Protein AF-A0A3D0NXE2-F1 (afdb_monomer)

Solvent-accessible surface area (backbone atoms only — not comparable to full-atom values): 10397 Å² total; per-residue (Å²): 139,79,87,83,71,90,69,58,72,76,54,50,64,69,40,53,79,74,49,72,52,55,62,59,50,46,54,51,42,59,62,44,60,75,76,47,78,79,83,74,61,95,79,70,55,70,68,56,52,52,48,54,53,49,48,53,50,52,54,60,55,61,77,44,98,75,86,84,86,61,92,52,45,55,58,73,46,58,90,53,81,89,65,82,32,73,43,81,46,59,51,68,69,62,52,14,49,54,46,10,62,78,68,74,47,55,53,70,58,23,45,55,51,49,54,52,49,52,51,52,51,34,54,54,32,46,71,78,37,98,60,58,66,89,44,66,91,74,33,81,42,77,44,65,53,69,86,39,53,71,69,54,50,49,54,53,52,53,53,51,34,54,76,74,70,41,88,84,134

pLDDT: mean 79.24, std 22.91, range [27.23, 98.19]

Nearest PDB structures (foldseek):
  3fdi-assembly1_B  TM=8.981E-01  e=2.039E-08  Eubacterium ventriosum ATCC 27560
  3fdi-assembly1_A  TM=9.532E-01  e=6.479E-08  Eubacterium ventriosum ATCC 27560
  3hdt-assembly1_B  TM=9.482E-01  e=1.120E-07  [Clostridium] symbiosum ATCC 14940
  5l3q-assembly2_D  TM=2.006E-01  e=3.798E+00  Homo sapiens

Structure (mmCIF, N/CA/C/O backbone):
data_AF-A0A3D0NXE2-F1
#
_entry.id   AF-A0A3D0NXE2-F1
#
loop_
_atom_site.group_PDB
_atom_site.id
_atom_site.type_symbol
_atom_site.label_atom_id
_atom_site.label_alt_id
_atom_site.label_comp_id
_atom_site.label_asym_id
_atom_site.label_entity_id
_atom_site.label_seq_id
_atom_site.pdbx_PDB_ins_code
_atom_site.Cartn_x
_atom_site.Cartn_y
_atom_site.Cartn_z
_atom_site.occupancy
_atom_site.B_iso_or_equiv
_atom_site.auth_seq_id
_atom_site.auth_comp_id
_atom_site.auth_asym_id
_atom_site.auth_atom_id
_atom_site.pdbx_PDB_model_num
ATOM 1 N N . ALA A 1 1 ? -1.744 22.509 6.272 1.00 31.25 1 ALA A N 1
ATOM 2 C CA . ALA A 1 1 ? -0.743 22.601 7.363 1.00 31.25 1 ALA A CA 1
ATOM 3 C C . ALA A 1 1 ? 0.707 22.824 6.866 1.00 31.25 1 ALA A C 1
ATOM 5 O O . ALA A 1 1 ? 1.643 22.310 7.461 1.00 31.25 1 ALA A O 1
ATOM 6 N N . SER A 1 2 ? 0.927 23.633 5.815 1.00 29.39 2 SER A N 1
ATOM 7 C CA . SER A 1 2 ? 2.265 23.859 5.216 1.00 29.39 2 SER A CA 1
ATOM 8 C C . SER A 1 2 ? 3.010 25.087 5.782 1.00 29.39 2 SER A C 1
ATOM 10 O O . SER A 1 2 ? 4.219 25.208 5.634 1.00 29.39 2 SER A O 1
ATOM 12 N N . GLN A 1 3 ? 2.337 25.979 6.515 1.00 27.23 3 GLN A N 1
ATOM 13 C CA . GLN A 1 3 ? 2.930 27.265 6.915 1.00 27.23 3 GLN A CA 1
ATOM 14 C C . GLN A 1 3 ? 3.644 27.290 8.279 1.00 27.23 3 GLN A C 1
ATOM 16 O O . GLN A 1 3 ? 4.142 28.342 8.665 1.00 27.23 3 GLN A O 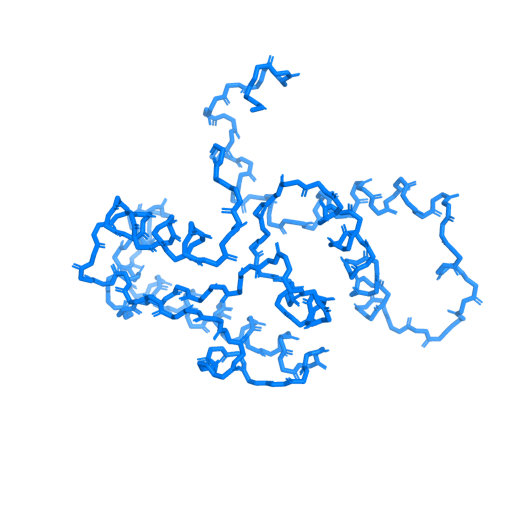1
ATOM 21 N N . LYS A 1 4 ? 3.744 26.174 9.020 1.00 34.28 4 LYS A N 1
ATOM 22 C CA . LYS A 1 4 ? 4.329 26.186 10.380 1.00 34.28 4 LYS A CA 1
ATOM 23 C C . LYS A 1 4 ? 5.749 25.635 10.538 1.00 34.28 4 LYS A C 1
ATOM 25 O O . LYS A 1 4 ? 6.259 25.711 11.649 1.00 34.28 4 LYS A O 1
ATOM 30 N N . SER A 1 5 ? 6.414 25.124 9.498 1.00 37.16 5 SER A N 1
ATOM 31 C CA . SER A 1 5 ? 7.745 24.508 9.682 1.00 37.16 5 SER A CA 1
ATOM 32 C C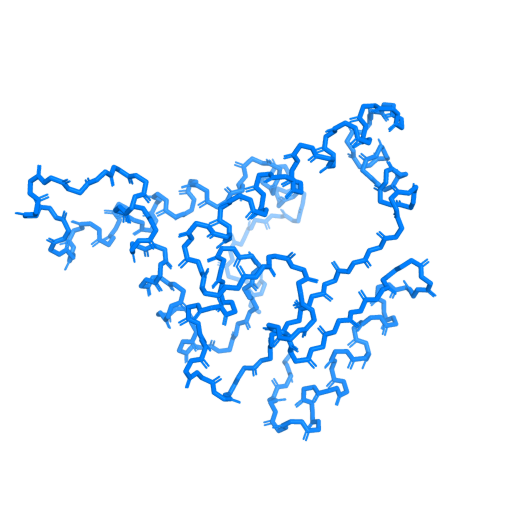 . SER A 1 5 ? 8.925 25.225 9.028 1.00 37.16 5 SER A C 1
ATOM 34 O O . SER A 1 5 ? 10.049 24.836 9.311 1.00 37.16 5 SER A O 1
ATOM 36 N N . GLY A 1 6 ? 8.735 26.272 8.215 1.00 31.72 6 GLY A N 1
ATOM 37 C CA . GLY A 1 6 ? 9.853 27.098 7.716 1.00 31.72 6 GLY A CA 1
ATOM 38 C C . GLY A 1 6 ? 10.948 26.341 6.944 1.00 31.72 6 GLY A C 1
ATOM 39 O O . GLY A 1 6 ? 12.050 26.857 6.778 1.00 31.72 6 GLY A O 1
ATOM 40 N N . ILE A 1 7 ? 10.670 25.124 6.474 1.00 37.31 7 ILE A N 1
ATOM 41 C CA . ILE A 1 7 ? 11.624 24.277 5.759 1.00 37.31 7 ILE A CA 1
ATOM 42 C C . ILE A 1 7 ? 11.192 24.234 4.295 1.00 37.31 7 ILE A C 1
ATOM 44 O O . ILE A 1 7 ? 10.070 23.838 3.985 1.00 37.31 7 ILE A O 1
ATOM 48 N N . SER A 1 8 ? 12.072 24.690 3.398 1.00 34.41 8 SER A N 1
ATOM 49 C CA . SER A 1 8 ? 11.770 24.761 1.967 1.00 34.41 8 SER A CA 1
ATOM 50 C C . SER A 1 8 ? 11.549 23.373 1.364 1.00 34.41 8 SER A C 1
ATOM 52 O O . SER A 1 8 ? 12.188 22.399 1.751 1.00 34.41 8 SER A O 1
ATOM 54 N N . GLU A 1 9 ? 10.672 23.301 0.370 1.00 37.19 9 GLU A N 1
ATOM 55 C CA . GLU A 1 9 ? 10.260 22.099 -0.370 1.00 37.19 9 GLU A CA 1
ATOM 56 C C . GLU A 1 9 ? 11.442 21.241 -0.874 1.00 37.19 9 GLU A C 1
ATOM 58 O O . GLU A 1 9 ? 11.412 20.016 -0.795 1.00 37.19 9 GLU A O 1
ATOM 63 N N . LYS A 1 10 ? 12.566 21.873 -1.242 1.00 30.02 10 LYS A N 1
ATOM 64 C CA . LYS A 1 10 ? 13.816 21.185 -1.630 1.00 30.02 10 LYS A CA 1
ATOM 65 C C . LYS A 1 10 ? 14.491 20.398 -0.502 1.00 30.02 10 LYS A C 1
ATOM 67 O O . LYS A 1 10 ? 15.275 19.489 -0.767 1.00 30.02 10 LYS A O 1
ATOM 72 N N . HIS A 1 11 ? 14.233 20.741 0.758 1.00 33.12 11 HIS A N 1
ATOM 73 C CA . HIS A 1 11 ? 14.690 19.935 1.888 1.00 33.12 11 HIS A CA 1
ATOM 74 C C . HIS A 1 11 ? 13.823 18.686 2.064 1.00 33.12 11 HIS A C 1
ATOM 76 O O . HIS A 1 11 ? 14.362 17.656 2.460 1.00 33.12 11 HIS A O 1
ATOM 82 N N . PHE A 1 12 ? 12.533 18.725 1.717 1.00 37.03 12 PHE A N 1
ATOM 83 C CA . PHE A 1 12 ? 11.668 17.551 1.828 1.00 37.03 12 PHE A CA 1
ATOM 84 C C . PHE A 1 12 ? 12.138 16.410 0.925 1.00 37.03 12 PHE A C 1
ATOM 86 O O . PHE A 1 12 ? 12.283 15.308 1.427 1.00 37.03 12 PHE A O 1
ATOM 93 N N . GLU A 1 13 ? 12.509 16.656 -0.333 1.00 36.06 13 GLU A N 1
ATOM 94 C CA . GLU A 1 13 ? 12.975 15.592 -1.247 1.00 36.06 13 GLU A CA 1
ATOM 95 C C . GLU A 1 13 ? 14.245 14.879 -0.754 1.00 36.06 13 GLU A C 1
ATOM 97 O O . GLU A 1 13 ? 14.360 13.654 -0.818 1.00 36.06 13 GLU A O 1
ATOM 102 N N . LYS A 1 14 ? 15.199 15.635 -0.196 1.00 29.72 14 LYS A N 1
ATOM 103 C CA . LYS A 1 14 ? 16.466 15.081 0.308 1.00 29.72 14 LYS A CA 1
ATOM 104 C C . LYS A 1 14 ? 16.290 14.327 1.629 1.00 29.72 14 LYS A C 1
ATOM 106 O O . LYS A 1 14 ? 17.077 13.426 1.935 1.00 29.72 14 LYS A O 1
ATOM 111 N N . TYR A 1 15 ? 15.279 14.704 2.412 1.00 36.16 15 TYR A N 1
ATOM 112 C CA . TYR A 1 15 ? 14.904 13.999 3.629 1.00 36.16 15 TYR A CA 1
ATOM 113 C C . TYR A 1 15 ? 13.967 12.827 3.348 1.00 36.16 15 TYR A C 1
ATOM 115 O O . TYR A 1 15 ? 14.139 11.826 4.014 1.00 36.16 15 TYR A O 1
ATOM 123 N N . ASP A 1 16 ? 13.078 12.853 2.357 1.00 36.28 16 ASP A N 1
ATOM 124 C CA . ASP A 1 16 ? 12.097 11.788 2.087 1.00 36.28 16 ASP A CA 1
ATOM 125 C C . ASP A 1 16 ? 12.768 10.452 1.705 1.00 36.28 16 ASP A C 1
ATOM 127 O O . ASP A 1 16 ? 12.372 9.375 2.157 1.00 36.28 16 ASP A O 1
ATOM 131 N N . GLU A 1 17 ? 13.907 10.495 1.002 1.00 37.88 17 GLU A N 1
ATOM 132 C CA . GLU A 1 17 ? 14.676 9.278 0.701 1.00 37.88 17 GLU A CA 1
ATOM 133 C C . GLU A 1 17 ? 15.388 8.679 1.930 1.00 37.88 17 GLU A C 1
ATOM 135 O O . GLU A 1 17 ? 15.558 7.455 2.020 1.00 37.88 17 GLU A O 1
ATOM 140 N N . LYS A 1 18 ? 15.760 9.512 2.915 1.00 35.19 18 LYS A N 1
ATOM 141 C CA . LYS A 1 18 ? 16.419 9.093 4.173 1.00 35.19 18 LYS A CA 1
ATOM 142 C C . LYS A 1 18 ? 15.480 9.004 5.382 1.00 35.19 18 LYS A C 1
ATOM 144 O O . LYS A 1 18 ? 15.828 8.367 6.373 1.00 35.19 18 LYS A O 1
ATOM 149 N N . ALA A 1 19 ? 14.277 9.550 5.292 1.00 36.03 19 ALA A N 1
ATOM 150 C CA . ALA A 1 19 ? 13.251 9.599 6.323 1.00 36.03 19 ALA A CA 1
ATOM 151 C C . ALA A 1 19 ? 12.139 8.605 5.988 1.00 36.03 19 ALA A C 1
ATOM 153 O O . ALA A 1 19 ? 10.954 8.876 6.133 1.00 36.03 19 ALA A O 1
ATOM 154 N N . ASN A 1 20 ? 12.526 7.386 5.610 1.00 37.22 20 ASN A N 1
ATOM 155 C CA . ASN A 1 20 ? 11.616 6.248 5.610 1.00 37.22 20 ASN A CA 1
ATOM 156 C C . ASN A 1 20 ? 11.306 5.833 7.055 1.00 37.22 20 ASN A C 1
ATOM 158 O O . ASN A 1 20 ? 11.774 4.797 7.522 1.00 37.22 20 ASN A O 1
ATOM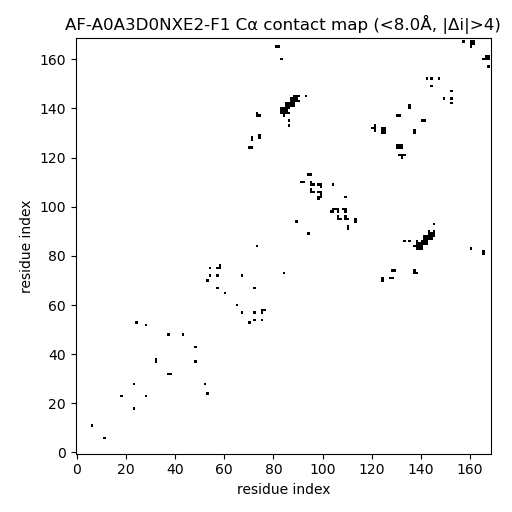 162 N N . SER A 1 21 ? 10.535 6.673 7.748 1.00 49.97 21 SER A N 1
ATOM 163 C CA . SER A 1 21 ? 9.853 6.495 9.031 1.00 49.97 21 SER A CA 1
ATOM 164 C C . SER A 1 21 ? 10.674 6.040 10.241 1.00 49.97 21 SER A C 1
ATOM 166 O O . SER A 1 21 ? 10.192 6.191 11.347 1.00 49.97 21 SER A O 1
ATOM 168 N N . LEU A 1 22 ? 11.890 5.517 10.100 1.00 43.81 22 LEU A N 1
ATOM 169 C CA . LEU A 1 22 ? 12.647 4.991 11.228 1.00 43.81 22 LEU A CA 1
ATOM 170 C C . LEU A 1 22 ? 13.118 6.127 12.130 1.00 43.81 22 LEU A C 1
ATOM 172 O O . LEU A 1 22 ? 12.890 6.048 13.319 1.00 43.81 22 LEU A O 1
ATOM 176 N N . LEU A 1 23 ? 13.696 7.204 11.589 1.00 40.50 23 LEU A N 1
ATOM 177 C CA . LEU A 1 23 ? 14.146 8.338 12.408 1.00 40.50 23 LEU A CA 1
ATOM 178 C C . LEU A 1 23 ? 12.990 9.132 13.013 1.00 40.50 23 LEU A C 1
ATOM 180 O O . LEU A 1 23 ? 13.108 9.551 14.151 1.00 40.50 23 LEU A O 1
ATOM 184 N N . TYR A 1 24 ? 11.879 9.296 12.291 1.00 49.44 24 TYR A N 1
ATOM 185 C CA . TYR A 1 24 ? 10.692 9.977 12.813 1.00 49.44 24 TYR A CA 1
ATOM 186 C C . TYR A 1 24 ? 9.958 9.127 13.864 1.00 49.44 24 TYR A C 1
ATOM 188 O O . TYR A 1 24 ? 9.625 9.617 14.936 1.00 49.44 24 TYR A O 1
ATOM 196 N N . THR A 1 25 ? 9.779 7.822 13.618 1.00 48.38 25 THR A N 1
ATOM 197 C CA . THR A 1 25 ? 9.266 6.877 14.624 1.00 48.38 25 THR A CA 1
ATOM 198 C C . THR A 1 25 ? 10.241 6.711 15.790 1.00 48.38 25 THR A C 1
ATOM 200 O O . THR A 1 25 ? 9.783 6.543 16.905 1.00 48.38 25 THR A O 1
ATOM 203 N N . LEU A 1 26 ? 11.561 6.779 15.588 1.00 50.72 26 LEU A N 1
ATOM 204 C CA . LEU A 1 26 ? 12.548 6.780 16.676 1.00 50.72 26 LEU A CA 1
ATOM 205 C C . LEU A 1 26 ? 12.553 8.109 17.429 1.00 50.72 26 LEU A C 1
ATOM 207 O O . LEU A 1 26 ? 12.738 8.091 18.634 1.00 50.72 26 LEU A O 1
ATOM 211 N N . SER A 1 27 ? 12.349 9.250 16.767 1.00 50.53 27 SER A N 1
ATOM 212 C CA . SER A 1 27 ? 12.304 10.549 17.441 1.00 50.53 27 SER A CA 1
ATOM 213 C C . SER A 1 27 ? 11.023 10.691 18.254 1.00 50.53 27 SER A C 1
ATOM 215 O O . SER A 1 27 ? 11.090 11.074 19.414 1.00 50.53 27 SER A O 1
ATOM 217 N N . LEU A 1 28 ? 9.875 10.303 17.687 1.00 51.75 28 LEU A N 1
ATOM 218 C CA . LEU A 1 28 ? 8.610 10.213 18.419 1.00 51.75 28 LEU A CA 1
ATOM 219 C C . LEU A 1 28 ? 8.645 9.099 19.465 1.00 51.75 28 LEU A C 1
ATOM 221 O O . LEU A 1 28 ? 8.156 9.282 20.568 1.00 51.75 28 LEU A O 1
ATOM 225 N N . GLY A 1 29 ? 9.261 7.966 19.141 1.00 50.56 29 GLY A N 1
ATOM 226 C CA . GLY A 1 29 ? 9.441 6.816 20.017 1.00 50.56 29 GLY A CA 1
ATOM 227 C C . GLY A 1 29 ? 10.361 7.091 21.191 1.00 50.56 29 GLY A C 1
ATOM 228 O O . GLY A 1 29 ? 10.104 6.598 22.274 1.00 50.56 29 GLY A O 1
ATOM 229 N N . ALA A 1 30 ? 11.387 7.922 21.022 1.00 48.50 30 ALA A N 1
ATOM 230 C CA . ALA A 1 30 ? 12.212 8.416 22.116 1.00 48.50 30 ALA A CA 1
ATOM 231 C C . ALA A 1 30 ? 11.426 9.380 23.016 1.00 48.50 30 ALA A C 1
ATOM 233 O O . ALA A 1 30 ? 11.640 9.388 24.222 1.00 48.50 30 ALA A O 1
ATOM 234 N N . SER A 1 31 ? 10.492 10.157 22.457 1.00 42.91 31 SER A N 1
ATOM 235 C CA . SER A 1 31 ? 9.589 11.014 23.237 1.00 42.91 31 SER A CA 1
ATOM 236 C C . SER A 1 31 ? 8.459 10.231 23.926 1.00 42.91 31 SER A C 1
ATOM 238 O O . SER A 1 31 ? 8.080 10.580 25.037 1.00 42.91 31 SER A O 1
ATOM 240 N N . ALA A 1 32 ? 7.956 9.155 23.313 1.00 42.28 32 ALA A N 1
ATOM 241 C CA . ALA A 1 32 ? 6.912 8.277 23.853 1.00 42.28 32 ALA A CA 1
ATOM 242 C C . ALA A 1 32 ? 7.463 7.186 24.790 1.00 42.28 32 ALA A C 1
ATOM 244 O O . ALA A 1 32 ? 6.761 6.733 25.690 1.00 42.28 32 ALA A O 1
ATOM 245 N N . ALA A 1 33 ? 8.736 6.802 24.652 1.00 43.00 33 ALA A N 1
ATOM 246 C CA . ALA A 1 33 ? 9.440 5.925 25.593 1.00 43.00 33 ALA A CA 1
ATOM 247 C C . ALA A 1 33 ? 9.658 6.583 26.964 1.00 43.00 33 ALA A C 1
ATOM 249 O O . ALA A 1 33 ? 9.995 5.896 27.923 1.00 43.00 33 ALA A O 1
ATOM 250 N N . VAL A 1 34 ? 9.439 7.898 27.078 1.00 44.00 34 VAL A N 1
ATOM 251 C CA . VAL A 1 34 ? 9.385 8.591 28.372 1.00 44.00 34 VAL A CA 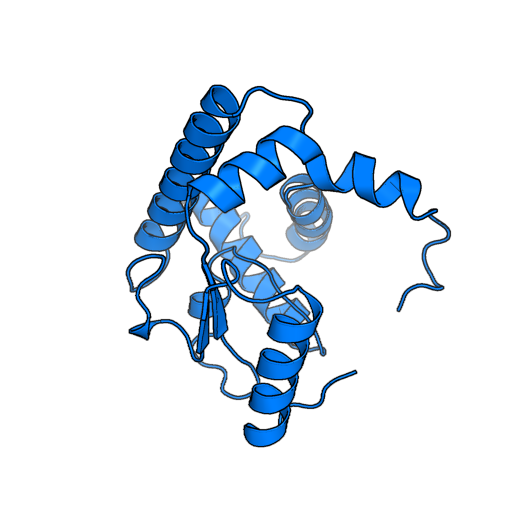1
ATOM 252 C C . VAL A 1 34 ? 8.035 8.366 29.077 1.00 44.00 34 VAL A C 1
ATOM 254 O O . VAL A 1 34 ? 7.941 8.602 30.277 1.00 44.00 34 VAL A O 1
ATOM 257 N N . SER A 1 35 ? 7.001 7.863 28.386 1.00 45.50 35 SER A N 1
ATOM 258 C CA . SER A 1 35 ? 5.642 7.734 28.939 1.00 45.50 35 SER A CA 1
ATOM 259 C C . SER A 1 35 ? 4.946 6.380 28.749 1.00 45.50 35 SER A C 1
ATOM 261 O O . SER A 1 35 ? 3.876 6.195 29.322 1.00 45.50 35 SER A O 1
ATOM 263 N N . THR A 1 36 ? 5.508 5.419 28.005 1.00 45.06 36 THR A N 1
ATOM 264 C CA . THR A 1 36 ? 4.867 4.107 27.780 1.00 45.06 36 THR A CA 1
ATOM 265 C C . THR A 1 36 ? 5.700 2.933 28.295 1.00 45.06 36 THR A C 1
ATOM 267 O O . THR A 1 36 ? 6.879 2.778 27.984 1.00 45.06 36 THR A O 1
ATOM 270 N N . ASP A 1 37 ? 5.036 2.084 29.080 1.00 49.66 37 ASP A N 1
ATOM 271 C CA . ASP A 1 37 ? 5.507 0.944 29.886 1.00 49.66 37 ASP A CA 1
ATOM 272 C C . ASP A 1 37 ? 6.145 -0.225 29.086 1.00 49.66 37 ASP A C 1
ATOM 274 O O . ASP A 1 37 ? 6.360 -1.321 29.593 1.00 49.66 37 ASP A O 1
ATOM 278 N N . TYR A 1 38 ? 6.534 -0.022 27.822 1.00 47.47 38 TYR A N 1
ATOM 279 C CA . TYR A 1 38 ? 7.218 -1.039 27.001 1.00 47.47 38 TYR A CA 1
ATOM 280 C C . TYR A 1 38 ? 8.629 -1.410 27.511 1.00 47.47 38 TYR A C 1
ATOM 282 O O . TYR A 1 38 ? 9.275 -2.338 27.000 1.00 47.47 38 TYR A O 1
ATOM 290 N N . GLY A 1 39 ? 9.117 -0.690 28.527 1.00 47.88 39 GLY A N 1
ATOM 291 C CA . GLY A 1 39 ? 10.381 -0.935 29.217 1.00 47.88 39 GLY A CA 1
ATOM 292 C C . GLY A 1 39 ? 10.365 -2.103 30.212 1.00 47.88 39 GLY A C 1
ATOM 293 O O . GLY A 1 39 ? 11.443 -2.552 30.593 1.00 47.88 39 GLY A O 1
ATOM 294 N N . THR A 1 40 ? 9.199 -2.631 30.609 1.00 47.88 40 THR A N 1
ATOM 295 C CA . THR A 1 40 ? 9.091 -3.581 31.738 1.00 47.88 40 THR A CA 1
ATOM 296 C C . THR A 1 40 ? 8.893 -5.052 31.351 1.00 47.88 40 THR A C 1
ATOM 298 O O . THR A 1 40 ? 9.005 -5.913 32.219 1.00 47.88 40 THR A O 1
ATOM 301 N N . ALA A 1 41 ? 8.695 -5.390 30.066 1.00 50.09 41 ALA A N 1
ATOM 302 C CA . ALA A 1 41 ? 8.601 -6.782 29.600 1.00 50.09 41 ALA A CA 1
ATOM 303 C C . ALA A 1 41 ? 9.971 -7.315 29.103 1.00 50.09 41 ALA A C 1
ATOM 305 O O . ALA A 1 41 ? 10.420 -6.942 28.006 1.00 50.09 41 ALA A O 1
ATOM 306 N N . PRO A 1 42 ? 10.655 -8.199 29.861 1.00 53.53 42 PRO A N 1
ATOM 307 C CA . PRO A 1 42 ? 12.056 -8.550 29.613 1.00 53.53 42 PRO A CA 1
ATOM 308 C C . PRO A 1 42 ? 12.326 -9.468 28.403 1.00 53.53 42 PRO A C 1
ATOM 310 O O . PRO A 1 42 ? 13.487 -9.754 28.147 1.00 53.53 42 PRO A O 1
ATOM 313 N N . ASN A 1 43 ? 11.323 -9.895 27.619 1.00 64.56 43 ASN A N 1
ATOM 314 C CA . ASN A 1 43 ? 11.513 -10.927 26.577 1.00 64.56 43 ASN A CA 1
ATOM 315 C C . ASN A 1 43 ? 10.846 -10.667 25.210 1.00 64.56 43 ASN A C 1
ATOM 317 O O . ASN A 1 43 ? 10.781 -11.575 24.385 1.00 64.56 43 ASN A O 1
ATOM 321 N N . VAL A 1 44 ? 10.362 -9.455 24.926 1.00 67.50 44 VAL A N 1
ATOM 322 C CA . VAL A 1 44 ? 9.787 -9.148 23.599 1.00 67.50 44 VAL A CA 1
ATOM 323 C C . VAL A 1 44 ? 10.908 -8.766 22.614 1.00 67.50 44 VAL A C 1
ATOM 325 O O . VAL A 1 44 ? 11.666 -7.836 22.918 1.00 67.50 44 VAL A O 1
ATOM 328 N N . PRO A 1 45 ? 11.035 -9.430 21.444 1.00 78.69 45 PRO A N 1
ATOM 329 C CA . PRO A 1 45 ? 11.989 -9.051 20.404 1.00 78.69 45 PRO A CA 1
ATOM 330 C C . PRO A 1 45 ? 11.880 -7.573 20.021 1.00 78.69 45 PRO A C 1
ATOM 332 O O . PRO A 1 45 ? 10.793 -6.999 19.968 1.00 78.69 45 PRO A O 1
ATOM 335 N N . ILE A 1 46 ? 13.010 -6.941 19.697 1.00 74.00 46 ILE A N 1
ATOM 336 C CA . ILE A 1 46 ? 13.049 -5.499 19.399 1.00 74.00 46 ILE A CA 1
ATOM 337 C C . ILE A 1 46 ? 12.129 -5.095 18.235 1.00 74.00 46 ILE A C 1
ATOM 339 O O . ILE A 1 46 ? 11.574 -3.999 18.235 1.00 74.00 46 ILE A O 1
ATOM 343 N N . HIS A 1 47 ? 11.945 -5.984 17.256 1.00 72.06 47 HIS A N 1
ATOM 344 C CA . HIS A 1 47 ? 11.056 -5.752 16.121 1.00 72.06 47 HIS A CA 1
ATOM 345 C C . HIS A 1 47 ? 9.583 -5.717 16.535 1.00 72.06 47 HIS A C 1
ATOM 347 O O . HIS A 1 47 ? 8.860 -4.842 16.065 1.00 72.06 47 HIS A O 1
ATOM 353 N N . ASP A 1 48 ? 9.181 -6.586 17.460 1.00 78.44 48 ASP A N 1
ATOM 354 C CA . ASP A 1 48 ? 7.817 -6.624 17.985 1.00 78.44 48 ASP A CA 1
ATOM 355 C C . ASP A 1 48 ? 7.555 -5.398 18.871 1.00 78.44 48 ASP A C 1
ATOM 357 O O . ASP A 1 48 ? 6.521 -4.751 18.734 1.00 78.44 48 ASP A O 1
ATOM 361 N N . LYS A 1 49 ? 8.532 -4.983 19.696 1.00 78.06 49 LYS A N 1
ATOM 362 C CA . LYS A 1 49 ? 8.445 -3.715 20.451 1.00 78.06 49 LYS A CA 1
ATOM 363 C C . LYS A 1 49 ? 8.261 -2.513 19.522 1.00 78.06 49 LYS A C 1
ATOM 365 O O . LYS A 1 49 ? 7.442 -1.639 19.789 1.00 78.06 49 LYS A O 1
ATOM 370 N N . LEU A 1 50 ? 9.010 -2.474 18.417 1.00 79.50 50 LEU A N 1
ATOM 371 C CA . LEU A 1 50 ? 8.892 -1.404 17.429 1.00 79.50 50 LEU A CA 1
ATOM 372 C C . LEU A 1 50 ? 7.531 -1.426 16.721 1.00 79.50 50 LEU A C 1
ATOM 374 O O . LEU A 1 50 ? 6.982 -0.361 16.451 1.00 79.50 50 LEU A O 1
ATOM 378 N N . TYR A 1 51 ? 6.997 -2.611 16.420 1.00 81.19 51 TYR A N 1
ATOM 379 C CA . TYR A 1 51 ? 5.661 -2.751 15.849 1.00 81.19 51 TYR A CA 1
ATOM 380 C C . TYR A 1 51 ? 4.580 -2.238 16.805 1.00 81.19 51 TYR A C 1
ATOM 382 O O . TYR A 1 51 ? 3.751 -1.440 16.382 1.00 81.19 51 TYR A O 1
ATOM 390 N N . LEU A 1 52 ? 4.625 -2.616 18.085 1.00 83.06 52 LEU A N 1
ATOM 391 C CA . LEU A 1 52 ? 3.661 -2.159 19.094 1.00 83.06 52 LEU A CA 1
ATOM 392 C C . LEU A 1 52 ? 3.697 -0.635 19.275 1.00 83.06 52 LEU A C 1
ATOM 394 O O . LEU A 1 52 ? 2.664 0.025 19.250 1.00 83.06 52 LEU A O 1
ATOM 398 N N . LEU A 1 53 ? 4.893 -0.045 19.323 1.00 83.81 53 LEU A N 1
ATOM 399 C CA . LEU A 1 53 ? 5.030 1.411 19.346 1.00 83.81 53 LEU A CA 1
ATOM 400 C C . LEU A 1 53 ? 4.453 2.071 18.077 1.00 83.81 53 LEU A C 1
ATOM 402 O O . LEU A 1 53 ? 3.798 3.107 18.156 1.00 83.81 53 LEU A O 1
ATOM 406 N N . GLN A 1 54 ? 4.697 1.497 16.893 1.00 83.44 54 GLN A N 1
ATOM 407 C CA . GLN A 1 54 ? 4.122 2.001 15.638 1.00 83.44 54 GLN A CA 1
ATOM 408 C C . GLN A 1 54 ? 2.599 1.889 15.620 1.00 83.44 54 GLN A C 1
ATOM 410 O O . GLN A 1 54 ? 1.942 2.813 15.149 1.00 83.44 54 GLN A O 1
ATOM 415 N N . HIS A 1 55 ? 2.060 0.785 16.131 1.00 89.19 55 HIS A N 1
ATOM 416 C CA . HIS A 1 55 ? 0.631 0.562 16.285 1.00 89.19 55 HIS A CA 1
ATOM 417 C C . HIS A 1 55 ? -0.003 1.691 17.108 1.00 89.19 55 HIS A C 1
ATOM 419 O O . HIS A 1 55 ? -0.941 2.337 16.638 1.00 89.19 55 HIS A O 1
ATOM 425 N N . ASP A 1 56 ? 0.569 2.011 18.269 1.00 85.94 56 ASP A N 1
ATOM 426 C CA . ASP A 1 56 ? 0.040 3.057 19.149 1.00 85.94 56 ASP A CA 1
ATOM 427 C C . ASP A 1 56 ? 0.143 4.451 18.516 1.00 85.94 56 ASP A C 1
ATOM 429 O O . ASP A 1 56 ? -0.821 5.217 18.534 1.00 85.94 56 ASP A O 1
ATOM 433 N N . ILE A 1 57 ? 1.273 4.759 17.869 1.00 87.88 57 ILE A N 1
ATOM 434 C CA . ILE A 1 57 ? 1.464 6.025 17.144 1.00 87.88 57 ILE A CA 1
ATOM 435 C C . ILE A 1 57 ? 0.446 6.172 16.005 1.00 87.88 57 ILE A C 1
ATOM 437 O O . ILE A 1 57 ? -0.103 7.255 15.817 1.00 87.88 57 ILE A O 1
ATOM 441 N N . ILE A 1 58 ? 0.185 5.110 15.234 1.00 90.12 58 ILE A N 1
ATOM 442 C CA . ILE A 1 58 ? -0.798 5.138 14.140 1.00 90.12 58 ILE A CA 1
ATOM 443 C C . ILE A 1 58 ? -2.187 5.459 14.686 1.00 90.12 58 ILE A C 1
ATOM 445 O O . ILE A 1 58 ? -2.862 6.321 14.126 1.00 90.12 58 ILE A O 1
ATOM 449 N N . ARG A 1 59 ? -2.599 4.807 15.779 1.00 92.31 59 ARG A N 1
ATOM 450 C CA . ARG A 1 59 ? -3.904 5.067 16.399 1.00 92.31 59 ARG A CA 1
ATOM 451 C C . ARG A 1 59 ? -3.996 6.496 16.920 1.00 92.31 59 ARG A C 1
ATOM 453 O O . ARG A 1 59 ? -4.968 7.171 16.617 1.00 92.31 59 ARG A O 1
ATOM 460 N N . GLN A 1 60 ? -2.953 6.984 17.591 1.00 90.06 60 GLN A N 1
ATOM 461 C CA . GLN A 1 60 ? -2.902 8.361 18.079 1.00 90.06 60 GLN A CA 1
ATOM 462 C C . GLN A 1 60 ? -2.989 9.393 16.944 1.00 90.06 60 GLN A C 1
ATOM 464 O O . GLN A 1 60 ? -3.729 10.363 17.056 1.00 90.06 60 GLN A O 1
ATOM 469 N N . ILE A 1 61 ? -2.240 9.208 15.851 1.00 89.50 61 ILE A N 1
ATOM 470 C CA . ILE A 1 61 ? -2.279 10.125 14.699 1.00 89.50 61 ILE A CA 1
ATOM 471 C C . ILE A 1 61 ? -3.658 10.102 14.033 1.00 89.50 61 ILE A C 1
ATOM 473 O O . ILE A 1 61 ? -4.126 11.138 13.569 1.00 89.50 61 ILE A O 1
ATOM 477 N N . ALA A 1 62 ? -4.308 8.939 13.998 1.00 92.62 62 ALA A N 1
ATOM 478 C CA . ALA A 1 62 ? -5.614 8.775 13.381 1.00 92.62 62 ALA A CA 1
ATOM 479 C C . ALA A 1 62 ? -6.761 9.428 14.176 1.00 92.62 62 ALA A C 1
ATOM 481 O O . ALA A 1 62 ? -7.879 9.486 13.667 1.00 92.62 62 ALA A O 1
ATOM 482 N N . GLU A 1 63 ? -6.536 9.920 15.396 1.00 92.00 63 GLU A N 1
ATOM 483 C CA . GLU A 1 63 ? -7.526 10.747 16.109 1.00 92.00 63 GLU A CA 1
ATOM 484 C C . GLU A 1 63 ? -7.798 12.078 15.389 1.00 92.00 63 GLU A C 1
ATOM 486 O O . GLU A 1 63 ? -8.862 12.667 15.552 1.00 92.00 63 GLU A O 1
ATOM 491 N N . GLU A 1 64 ? -6.868 12.521 14.540 1.00 90.06 64 GLU A N 1
ATOM 492 C CA . GLU A 1 64 ? -7.015 13.706 13.700 1.00 90.06 64 GLU A CA 1
ATOM 493 C C . GLU A 1 64 ? -7.074 13.330 12.205 1.00 90.06 64 GLU A C 1
ATOM 495 O O . GLU A 1 64 ? -6.521 12.303 11.787 1.00 90.06 64 GLU A O 1
ATOM 500 N N . PRO A 1 65 ? -7.691 14.176 11.357 1.00 90.50 65 PRO A N 1
ATOM 501 C CA . PRO A 1 65 ? -7.681 14.011 9.905 1.00 90.50 65 PRO A CA 1
ATOM 502 C C . PRO A 1 65 ? -6.261 13.837 9.338 1.00 90.50 65 PRO A C 1
ATOM 504 O O . PRO A 1 65 ? -5.431 14.749 9.394 1.00 90.50 65 PRO A O 1
ATOM 507 N N . CYS A 1 66 ? -5.959 12.661 8.779 1.00 92.12 66 CYS A N 1
ATOM 508 C CA . CYS A 1 66 ? -4.613 12.325 8.315 1.00 92.12 66 CYS A CA 1
ATOM 509 C C . CYS A 1 66 ? -4.595 11.333 7.138 1.00 92.12 66 CYS A C 1
ATOM 511 O O . CYS A 1 66 ? -5.593 10.702 6.796 1.00 92.12 66 CYS A O 1
ATOM 513 N N . VAL A 1 67 ? -3.418 11.194 6.515 1.00 93.62 67 VAL A N 1
ATOM 514 C CA . VAL A 1 67 ? -3.118 10.156 5.519 1.00 93.62 67 VAL A CA 1
ATOM 515 C C . VAL A 1 67 ? -1.913 9.363 6.007 1.00 93.62 67 VAL A C 1
ATOM 517 O O . VAL A 1 67 ? -0.848 9.931 6.246 1.00 93.62 67 VAL A O 1
ATOM 520 N N . ILE A 1 68 ? -2.070 8.046 6.133 1.00 93.06 68 ILE A N 1
ATOM 521 C CA . ILE A 1 68 ? -1.022 7.138 6.613 1.00 93.06 68 ILE A CA 1
ATOM 522 C C . ILE A 1 68 ? -0.647 6.168 5.493 1.00 93.06 68 ILE A C 1
ATOM 524 O O . ILE A 1 68 ? -1.505 5.510 4.909 1.00 93.06 68 ILE A O 1
ATOM 528 N N . VAL A 1 69 ? 0.651 6.060 5.195 1.00 93.75 69 VAL A N 1
ATOM 529 C CA . VAL A 1 69 ? 1.163 5.204 4.116 1.00 93.75 69 VAL A CA 1
ATOM 530 C C . VAL A 1 69 ? 1.907 3.995 4.689 1.00 93.75 69 VAL A C 1
ATOM 532 O O . VAL A 1 69 ? 2.990 4.11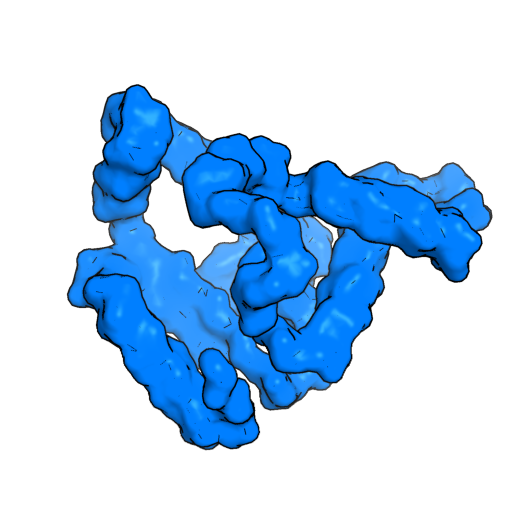6 5.263 1.00 93.75 69 VAL A O 1
ATOM 535 N N . GLY A 1 70 ? 1.370 2.797 4.452 1.00 88.69 70 GLY A N 1
ATOM 536 C CA . GLY A 1 70 ? 2.010 1.529 4.814 1.00 88.69 70 GLY A CA 1
ATOM 537 C C . GLY A 1 70 ? 1.922 1.201 6.308 1.00 88.69 70 GLY A C 1
ATOM 538 O O . GLY A 1 70 ? 0.912 1.473 6.942 1.00 88.69 70 GLY A O 1
ATOM 539 N N . ARG A 1 71 ? 2.970 0.560 6.856 1.00 87.00 71 ARG A N 1
ATOM 540 C CA . ARG A 1 71 ? 3.090 0.194 8.290 1.00 87.00 71 ARG A CA 1
ATOM 541 C C . ARG A 1 71 ? 1.910 -0.617 8.854 1.00 87.00 71 ARG A C 1
ATOM 543 O O . ARG A 1 71 ? 1.617 -0.522 10.035 1.00 87.00 71 ARG A O 1
ATOM 550 N N . CYS A 1 72 ? 1.256 -1.413 8.005 1.00 91.00 72 CYS A N 1
ATOM 551 C C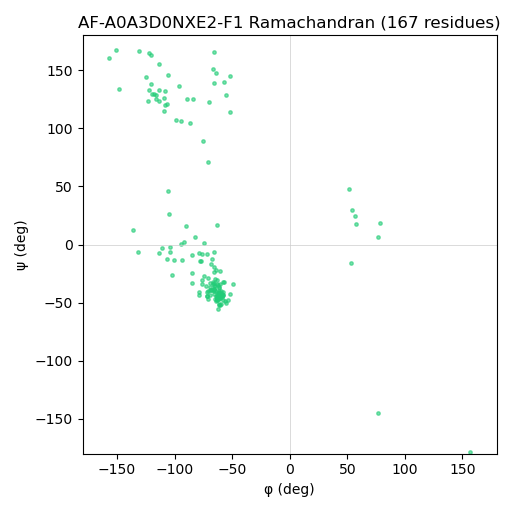A . CYS A 1 72 ? 0.048 -2.169 8.353 1.00 91.00 72 CYS A CA 1
ATOM 552 C C . CYS A 1 72 ? -1.098 -1.289 8.879 1.00 91.00 72 CYS A C 1
ATOM 554 O O . CYS A 1 72 ? -1.942 -1.787 9.614 1.00 91.00 72 CYS A O 1
ATOM 556 N N . ALA A 1 73 ? -1.144 0.002 8.529 1.00 93.31 73 ALA A N 1
ATOM 557 C CA . ALA A 1 73 ? -2.155 0.924 9.046 1.00 93.31 73 ALA A CA 1
ATOM 558 C C . ALA A 1 73 ? -3.592 0.462 8.753 1.00 93.31 73 ALA A C 1
ATOM 560 O O . ALA A 1 73 ? -4.479 0.661 9.572 1.00 93.31 73 ALA A O 1
ATOM 561 N N . ASP A 1 74 ? -3.811 -0.212 7.625 1.00 93.94 74 ASP A N 1
ATOM 562 C CA . ASP A 1 74 ? -5.089 -0.831 7.273 1.00 93.94 74 ASP A CA 1
ATOM 563 C C . ASP A 1 74 ? -5.523 -1.918 8.267 1.00 93.94 74 ASP A C 1
ATOM 565 O O . ASP A 1 74 ? -6.702 -2.006 8.607 1.00 93.94 74 ASP A O 1
ATOM 569 N N . HIS A 1 75 ? -4.569 -2.696 8.780 1.00 94.12 75 HIS A N 1
ATOM 570 C CA . HIS A 1 75 ? -4.810 -3.699 9.810 1.00 94.12 75 HIS A CA 1
ATOM 571 C C . HIS A 1 75 ? -4.925 -3.071 11.208 1.00 94.12 75 HIS A C 1
ATOM 573 O O . HIS A 1 75 ? -5.844 -3.401 11.954 1.00 94.12 75 HIS A O 1
ATOM 579 N N . VAL A 1 76 ? -4.039 -2.127 11.546 1.00 94.69 76 VAL A N 1
ATOM 580 C CA . VAL A 1 76 ? -4.037 -1.404 12.834 1.00 94.69 76 VAL A CA 1
ATOM 581 C C . VAL A 1 76 ? -5.340 -0.627 13.057 1.00 94.69 76 VAL A C 1
ATOM 583 O O . VAL A 1 76 ? -5.803 -0.514 14.189 1.00 94.69 76 VAL A O 1
ATOM 586 N N . LEU A 1 77 ? -5.933 -0.101 11.983 1.00 95.19 77 LEU A N 1
ATOM 587 C CA . LEU A 1 77 ? -7.196 0.645 11.985 1.00 95.19 77 LEU A CA 1
ATOM 588 C C . LEU A 1 77 ? -8.354 -0.210 11.436 1.00 95.19 77 LEU A C 1
ATOM 590 O O . LEU A 1 77 ? -9.309 0.309 10.853 1.00 95.19 77 LEU A O 1
ATOM 594 N N . SER A 1 78 ? -8.260 -1.538 11.551 1.00 94.00 78 SER A N 1
ATOM 595 C CA . SER A 1 78 ? -9.276 -2.460 11.025 1.00 94.00 78 SER A CA 1
ATOM 596 C C . SER A 1 78 ? -10.641 -2.287 11.695 1.00 94.00 78 SER A C 1
ATOM 598 O O . SER A 1 78 ? -11.656 -2.442 11.019 1.00 94.00 78 SER A O 1
ATOM 600 N N . ASP A 1 79 ? -10.655 -1.886 12.966 1.00 94.19 79 ASP A N 1
ATOM 601 C CA . ASP A 1 79 ? -11.833 -1.617 13.796 1.00 94.19 79 ASP A CA 1
ATOM 602 C C . ASP A 1 79 ? -12.488 -0.250 13.534 1.00 94.19 79 ASP A C 1
ATOM 604 O O . ASP A 1 79 ? -13.570 0.029 14.052 1.00 94.19 79 ASP A O 1
ATOM 608 N N . ARG A 1 80 ? -11.858 0.603 12.719 1.00 94.19 80 ARG A N 1
ATOM 609 C CA . ARG A 1 80 ? -12.354 1.940 12.392 1.00 94.19 80 ARG A CA 1
ATOM 610 C C . ARG A 1 80 ? -13.126 1.969 11.076 1.00 94.19 80 ARG A C 1
ATOM 612 O O . ARG A 1 80 ? -12.696 1.412 10.064 1.00 94.19 80 ARG A O 1
ATOM 619 N N . ASN A 1 81 ? -14.253 2.682 11.102 1.00 91.94 81 ASN A N 1
ATOM 620 C CA . ASN A 1 81 ? -15.163 2.862 9.964 1.00 91.94 81 ASN A CA 1
ATOM 621 C C . ASN A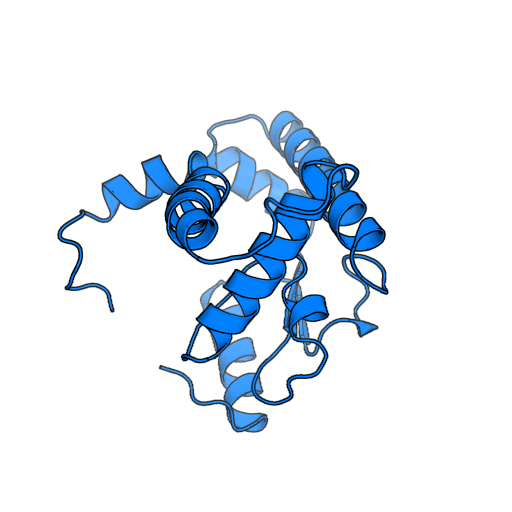 1 81 ? -15.093 4.269 9.349 1.00 91.94 81 ASN A C 1
ATOM 623 O O . ASN A 1 81 ? -15.604 4.490 8.254 1.00 91.94 81 ASN A O 1
ATOM 627 N N . ASP A 1 82 ? -14.444 5.203 10.039 1.00 93.25 82 ASP A N 1
ATOM 628 C CA . ASP A 1 82 ? -14.255 6.607 9.667 1.00 93.25 82 ASP A CA 1
ATOM 629 C C . ASP A 1 82 ? -12.978 6.841 8.837 1.00 93.25 82 ASP A C 1
ATOM 631 O O . ASP A 1 82 ? -12.521 7.969 8.669 1.00 93.25 82 ASP A O 1
ATOM 635 N N . CYS A 1 83 ? -12.406 5.770 8.285 1.00 94.62 83 CYS A N 1
ATOM 636 C CA . CYS A 1 83 ? -11.254 5.812 7.397 1.00 94.62 83 CYS A CA 1
ATOM 637 C C . CYS A 1 83 ? -11.498 4.989 6.122 1.00 94.62 83 CYS A C 1
ATOM 639 O O . CYS A 1 83 ? -12.445 4.201 6.022 1.00 94.62 83 CYS A O 1
ATOM 641 N N . ALA A 1 84 ? -10.632 5.183 5.128 1.00 96.12 84 ALA A N 1
ATOM 642 C CA . ALA A 1 84 ? -10.597 4.367 3.921 1.00 96.12 84 ALA A CA 1
ATOM 643 C C . ALA A 1 84 ? -9.219 3.724 3.753 1.00 96.12 84 ALA A C 1
ATOM 645 O O . ALA A 1 84 ? -8.185 4.388 3.845 1.00 96.12 84 ALA A O 1
ATOM 646 N N . LYS A 1 85 ? -9.214 2.425 3.470 1.00 96.19 85 LYS A N 1
ATOM 647 C CA . LYS A 1 85 ? -8.023 1.598 3.270 1.00 96.19 85 LYS A CA 1
ATOM 648 C C . LYS A 1 85 ? -7.799 1.454 1.770 1.00 96.19 85 LYS A C 1
ATOM 650 O O . LYS A 1 85 ? -8.558 0.766 1.094 1.00 96.19 85 LYS A O 1
ATOM 655 N N . ILE A 1 86 ? -6.785 2.130 1.234 1.00 96.88 86 ILE A N 1
ATOM 656 C CA . ILE A 1 86 ? -6.576 2.238 -0.218 1.00 96.88 86 ILE A CA 1
ATOM 657 C C . ILE A 1 86 ? -5.244 1.605 -0.608 1.00 96.88 86 ILE A C 1
ATOM 659 O O . ILE A 1 86 ? -4.196 1.940 -0.053 1.00 96.88 86 ILE A O 1
ATOM 663 N N . PHE A 1 87 ? -5.275 0.726 -1.607 1.00 96.75 87 PHE A N 1
ATOM 664 C CA . PHE A 1 87 ? -4.083 0.118 -2.185 1.00 96.75 87 PHE A CA 1
ATOM 665 C C . PHE A 1 87 ? -3.823 0.657 -3.590 1.00 96.75 87 PHE A C 1
ATOM 667 O O . PHE A 1 87 ? -4.686 0.597 -4.463 1.00 96.75 87 PHE A O 1
ATOM 674 N N . ILE A 1 88 ? -2.612 1.165 -3.826 1.00 96.25 88 ILE A N 1
ATOM 675 C CA . ILE A 1 88 ? -2.186 1.647 -5.143 1.00 96.25 88 ILE A CA 1
ATOM 676 C C . ILE A 1 88 ? -1.200 0.648 -5.742 1.00 96.25 88 ILE A C 1
ATOM 678 O O . ILE A 1 88 ? -0.133 0.392 -5.176 1.00 96.25 88 ILE A O 1
ATOM 682 N N . CYS A 1 89 ? -1.540 0.109 -6.908 1.00 95.69 89 CYS A N 1
ATOM 683 C CA . CYS A 1 89 ? -0.696 -0.788 -7.684 1.00 95.69 89 CYS A CA 1
ATOM 684 C C . CYS A 1 89 ? -0.404 -0.201 -9.067 1.00 95.69 89 CYS A C 1
ATOM 686 O O . CYS A 1 89 ? -1.064 0.727 -9.519 1.00 95.69 89 CYS A O 1
ATOM 688 N N . ALA A 1 90 ? 0.616 -0.729 -9.733 1.00 96.56 90 ALA A N 1
ATOM 689 C CA . ALA A 1 90 ? 0.925 -0.398 -11.116 1.00 96.56 90 ALA A CA 1
ATOM 690 C C . ALA A 1 90 ? 1.738 -1.527 -11.751 1.00 96.56 90 ALA A C 1
ATOM 692 O O . ALA A 1 90 ? 2.358 -2.334 -11.046 1.00 96.56 90 ALA A O 1
ATOM 693 N N . ASP A 1 91 ? 1.750 -1.549 -13.077 1.00 96.62 91 ASP A N 1
ATOM 694 C CA . ASP A 1 91 ? 2.583 -2.416 -13.881 1.00 96.62 91 ASP A CA 1
ATOM 695 C C . ASP A 1 91 ? 4.056 -2.204 -13.521 1.00 96.62 91 ASP A C 1
ATOM 697 O O . ASP A 1 91 ? 4.518 -1.090 -13.238 1.00 96.62 91 ASP A O 1
ATOM 701 N N . ILE A 1 92 ? 4.795 -3.307 -13.476 1.00 96.38 92 ILE A N 1
ATOM 702 C CA . ILE A 1 92 ? 6.170 -3.295 -12.998 1.00 96.38 92 ILE A CA 1
ATOM 703 C C . ILE A 1 92 ? 7.085 -2.469 -13.910 1.00 96.38 92 ILE A C 1
ATOM 705 O O . ILE A 1 92 ? 8.024 -1.851 -13.407 1.00 96.38 92 ILE A O 1
ATOM 709 N N . ASP A 1 93 ? 6.797 -2.379 -15.207 1.00 96.62 93 ASP A N 1
ATOM 710 C CA . ASP A 1 93 ? 7.604 -1.625 -16.160 1.00 96.62 93 ASP A CA 1
ATOM 711 C C . ASP A 1 93 ? 7.444 -0.121 -15.961 1.00 96.62 93 ASP A C 1
ATOM 713 O O . ASP A 1 93 ? 8.441 0.606 -15.983 1.00 96.62 93 ASP A O 1
ATOM 717 N N . ILE A 1 94 ? 6.213 0.327 -15.699 1.00 96.06 94 ILE A N 1
ATOM 718 C CA . ILE A 1 94 ? 5.893 1.726 -15.382 1.00 96.06 94 ILE A CA 1
ATOM 719 C C . ILE A 1 94 ? 6.543 2.116 -14.055 1.00 96.06 94 ILE A C 1
ATOM 721 O O . ILE A 1 94 ? 7.238 3.128 -13.958 1.00 96.06 94 ILE A O 1
ATOM 725 N N . ARG A 1 95 ? 6.403 1.265 -13.032 1.00 96.94 95 ARG A N 1
ATOM 726 C CA . ARG A 1 95 ? 7.054 1.476 -11.731 1.00 96.94 95 ARG A CA 1
ATOM 727 C C . ARG A 1 95 ? 8.571 1.551 -11.875 1.00 96.94 95 ARG A C 1
ATOM 729 O O . ARG A 1 95 ? 9.199 2.415 -11.266 1.00 96.94 95 ARG A O 1
ATOM 736 N N . ALA A 1 96 ? 9.165 0.652 -12.660 1.00 97.81 96 ALA A N 1
ATOM 737 C CA . ALA A 1 96 ? 10.604 0.617 -12.886 1.00 97.81 96 ALA A CA 1
ATOM 738 C C . ALA A 1 96 ? 11.095 1.860 -13.632 1.00 97.81 96 ALA A C 1
ATOM 740 O O . ALA A 1 96 ? 12.155 2.365 -13.276 1.00 97.81 96 ALA A O 1
ATOM 741 N N . ALA A 1 97 ? 10.336 2.375 -14.604 1.00 96.62 97 ALA A N 1
ATOM 742 C CA . ALA A 1 97 ? 10.652 3.628 -15.286 1.00 96.62 97 ALA A CA 1
ATOM 743 C C . ALA A 1 97 ? 10.669 4.814 -14.306 1.00 96.62 97 ALA A C 1
ATOM 745 O O . ALA A 1 97 ? 11.691 5.487 -14.197 1.00 96.62 97 ALA A O 1
ATOM 746 N N . HIS A 1 98 ? 9.611 4.991 -13.506 1.00 94.81 98 HIS A N 1
ATOM 747 C CA . HIS A 1 98 ? 9.542 6.072 -12.513 1.00 94.81 98 HIS A CA 1
ATOM 748 C C . HIS A 1 98 ? 10.652 5.979 -11.455 1.00 94.81 98 HIS A C 1
ATOM 750 O O . HIS A 1 98 ? 11.247 6.980 -11.066 1.00 94.81 98 HIS A O 1
ATOM 756 N N . VAL A 1 99 ? 10.955 4.771 -10.968 1.00 96.81 99 VAL A N 1
ATOM 757 C CA . VAL A 1 99 ? 12.028 4.567 -9.980 1.00 96.81 99 VAL A CA 1
ATOM 758 C C . VAL A 1 99 ? 13.408 4.799 -10.597 1.00 96.81 99 VAL A C 1
ATOM 760 O O . VAL A 1 99 ? 14.274 5.360 -9.928 1.00 96.81 99 VAL A O 1
ATOM 763 N N . ALA A 1 100 ? 13.622 4.370 -11.843 1.00 97.88 100 ALA A N 1
ATOM 764 C CA . ALA A 1 100 ? 14.865 4.597 -12.572 1.00 97.88 100 ALA A CA 1
ATOM 765 C C . ALA A 1 100 ? 15.129 6.091 -12.778 1.00 97.88 100 ALA A C 1
ATOM 767 O O . ALA A 1 100 ? 16.239 6.547 -12.512 1.00 97.88 100 ALA A O 1
ATOM 768 N N . GLU A 1 101 ? 14.101 6.836 -13.185 1.00 97.25 101 GLU A N 1
ATOM 769 C CA . GLU A 1 101 ? 14.154 8.285 -13.356 1.00 97.25 101 GLU A CA 1
ATOM 770 C C . GLU A 1 101 ? 14.444 8.992 -12.029 1.00 97.25 101 GLU A C 1
ATOM 772 O O . GLU A 1 101 ? 15.455 9.683 -11.920 1.00 97.25 101 GLU A O 1
ATOM 777 N N . ARG A 1 102 ? 13.627 8.742 -10.996 1.00 96.19 102 ARG A N 1
ATOM 778 C CA . ARG A 1 102 ? 13.744 9.408 -9.690 1.00 96.19 102 ARG A CA 1
ATOM 779 C C . ARG A 1 102 ? 15.090 9.173 -9.009 1.00 96.19 102 ARG A C 1
ATOM 781 O O . ARG A 1 102 ? 15.637 10.083 -8.406 1.00 96.19 102 ARG A O 1
ATOM 788 N N . LEU A 1 103 ? 15.606 7.945 -9.070 1.00 95.62 103 LEU A N 1
ATOM 789 C CA . LEU A 1 103 ? 16.848 7.573 -8.382 1.00 95.62 103 LEU A CA 1
ATOM 790 C C . LEU A 1 103 ? 18.088 7.679 -9.279 1.00 95.62 103 LEU A C 1
ATOM 792 O O . LEU A 1 103 ? 19.181 7.333 -8.833 1.00 95.62 103 LEU A O 1
ATOM 796 N N . HIS A 1 104 ? 17.926 8.086 -10.540 1.00 97.00 104 HIS A N 1
ATOM 797 C CA . HIS A 1 104 ? 18.986 8.106 -11.551 1.00 97.00 104 HIS A CA 1
ATOM 798 C C . HIS A 1 104 ? 19.738 6.763 -11.670 1.00 97.00 104 HIS A C 1
ATOM 800 O O . HIS A 1 104 ? 20.970 6.699 -11.676 1.00 97.00 104 HIS A O 1
ATOM 806 N N . ILE A 1 105 ? 18.991 5.658 -11.761 1.00 97.81 105 ILE A N 1
ATOM 807 C CA . ILE A 1 105 ? 19.528 4.292 -11.894 1.00 97.81 105 ILE A CA 1
ATOM 808 C C . ILE A 1 105 ? 19.018 3.606 -13.163 1.00 97.81 105 ILE A C 1
ATOM 810 O O . ILE A 1 105 ? 18.033 4.015 -13.762 1.00 97.81 105 ILE A O 1
ATOM 814 N N . SER A 1 106 ? 19.659 2.506 -13.572 1.00 98.06 106 SER A N 1
ATOM 815 C CA . SER A 1 106 ? 19.171 1.723 -14.713 1.00 98.06 106 SER A CA 1
ATOM 816 C C . SER A 1 106 ? 17.827 1.046 -14.418 1.00 98.06 106 SER A C 1
ATOM 818 O O . SER A 1 106 ? 17.565 0.631 -13.283 1.00 98.06 106 SER A O 1
ATOM 820 N N . LYS A 1 107 ? 17.014 0.826 -15.464 1.00 96.56 107 LYS A N 1
ATOM 821 C CA . LYS A 1 107 ? 15.731 0.103 -15.361 1.00 96.56 107 LYS A CA 1
ATOM 822 C C . LYS A 1 107 ? 15.904 -1.258 -14.671 1.00 96.56 107 LYS A C 1
ATOM 824 O O . LYS A 1 107 ? 15.148 -1.592 -13.767 1.00 96.56 107 LYS A O 1
ATOM 829 N N . ALA A 1 108 ? 16.963 -2.005 -15.005 1.00 97.50 108 ALA A N 1
ATOM 830 C CA . ALA A 1 108 ? 17.293 -3.288 -14.371 1.00 97.50 108 ALA A CA 1
ATOM 831 C C . ALA A 1 108 ? 17.530 -3.176 -12.850 1.00 97.50 108 ALA A C 1
ATOM 833 O O . ALA A 1 108 ? 17.017 -3.993 -12.080 1.00 97.50 108 ALA A O 1
ATOM 834 N N . LYS A 1 109 ? 18.261 -2.146 -12.394 1.00 98.00 109 LYS A N 1
ATOM 835 C CA . LYS A 1 109 ? 18.444 -1.879 -10.957 1.00 98.00 109 LYS A CA 1
ATOM 836 C C . LYS A 1 109 ? 17.122 -1.487 -10.294 1.00 98.00 109 LYS A C 1
ATOM 838 O O . LYS A 1 109 ? 16.853 -1.942 -9.183 1.00 98.00 109 LYS A O 1
ATOM 843 N N . ALA A 1 110 ? 16.287 -0.703 -10.978 1.00 98.19 110 ALA A N 1
ATOM 844 C CA . ALA A 1 110 ? 14.964 -0.327 -10.491 1.00 98.19 110 ALA A CA 1
ATOM 845 C C . ALA A 1 110 ? 14.051 -1.551 -10.290 1.00 98.19 110 ALA A C 1
ATOM 847 O O . ALA A 1 110 ? 13.479 -1.690 -9.210 1.00 98.19 110 ALA A O 1
ATOM 848 N N . TYR A 1 111 ? 13.991 -2.496 -11.240 1.00 98.06 111 TYR A N 1
ATOM 849 C CA . TYR A 1 111 ? 13.252 -3.760 -11.066 1.00 98.06 111 TYR A CA 1
ATOM 850 C C . TYR A 1 111 ? 13.710 -4.536 -9.830 1.00 98.06 111 TYR A C 1
ATOM 852 O O . TYR A 1 111 ? 12.886 -4.971 -9.023 1.00 98.06 111 TYR A O 1
ATOM 860 N N . ALA A 1 112 ? 15.025 -4.713 -9.667 1.00 97.62 112 ALA A N 1
ATOM 861 C CA . ALA A 1 112 ? 15.578 -5.444 -8.532 1.00 97.62 112 ALA A CA 1
ATOM 862 C C . ALA A 1 112 ? 15.234 -4.757 -7.200 1.00 97.62 112 ALA A C 1
ATOM 864 O O . ALA A 1 112 ? 14.847 -5.423 -6.234 1.00 97.62 112 ALA A O 1
ATOM 865 N N . LEU A 1 113 ? 15.323 -3.423 -7.159 1.00 96.94 113 LEU A N 1
ATOM 866 C CA . LEU A 1 113 ? 14.957 -2.627 -5.992 1.00 96.94 113 LEU A CA 1
ATOM 867 C C . LEU A 1 113 ? 13.470 -2.767 -5.662 1.00 96.94 113 LEU A C 1
ATOM 869 O O . LEU A 1 113 ? 13.133 -3.021 -4.505 1.00 96.94 113 LEU A O 1
ATOM 873 N N . ILE A 1 114 ? 12.595 -2.655 -6.663 1.00 97.44 114 ILE A N 1
ATOM 874 C CA . ILE A 1 114 ? 11.149 -2.806 -6.496 1.00 97.44 114 ILE A CA 1
ATOM 875 C C . ILE A 1 114 ? 10.820 -4.194 -5.951 1.00 97.44 114 ILE A C 1
ATOM 877 O O . ILE A 1 114 ? 10.177 -4.296 -4.911 1.00 97.44 114 ILE A O 1
ATOM 881 N N . LYS A 1 115 ? 11.335 -5.260 -6.572 1.00 96.62 115 LYS A N 1
ATOM 882 C CA . LYS A 1 115 ? 11.102 -6.639 -6.122 1.00 96.62 115 LYS A CA 1
ATOM 883 C C . LYS A 1 115 ? 11.567 -6.856 -4.680 1.00 96.62 115 LYS A C 1
ATOM 885 O O . LYS A 1 115 ? 10.871 -7.498 -3.895 1.00 96.62 115 LYS A O 1
ATOM 890 N N . LYS A 1 116 ? 12.725 -6.297 -4.306 1.00 95.75 116 LYS A N 1
ATOM 891 C CA . LYS A 1 116 ? 13.236 -6.352 -2.927 1.00 95.75 116 LYS A CA 1
ATOM 892 C C . LYS A 1 116 ? 12.319 -5.607 -1.953 1.00 95.75 116 LYS A C 1
ATOM 894 O O . LYS A 1 116 ? 12.042 -6.123 -0.871 1.00 95.75 116 LYS A O 1
ATOM 899 N N . LYS A 1 117 ? 11.853 -4.409 -2.318 1.00 94.38 117 LYS A N 1
ATOM 900 C CA . LYS A 1 117 ? 10.973 -3.583 -1.478 1.00 94.38 117 LYS A CA 1
ATOM 901 C C . LYS A 1 117 ? 9.582 -4.199 -1.331 1.00 94.38 117 LYS A C 1
ATOM 903 O O . LYS A 1 117 ? 9.100 -4.271 -0.207 1.00 94.38 117 LYS A O 1
ATOM 908 N N . ASP A 1 118 ? 8.990 -4.707 -2.407 1.00 95.12 118 ASP A N 1
ATOM 909 C CA . ASP A 1 118 ? 7.689 -5.384 -2.377 1.00 95.12 118 ASP A CA 1
ATOM 910 C C . ASP A 1 118 ? 7.753 -6.656 -1.532 1.00 95.12 118 ASP A C 1
ATOM 912 O O . ASP A 1 118 ? 6.925 -6.838 -0.646 1.00 95.12 118 ASP A O 1
ATOM 916 N N . LYS A 1 119 ? 8.797 -7.483 -1.701 1.00 92.25 119 LYS A N 1
ATOM 917 C CA . LYS A 1 119 ? 9.013 -8.654 -0.838 1.00 92.25 119 LYS A CA 1
ATOM 918 C C . LYS A 1 119 ? 9.152 -8.260 0.633 1.00 92.25 119 LYS A C 1
ATOM 920 O O . LYS A 1 119 ? 8.586 -8.915 1.498 1.00 92.25 119 LYS A O 1
ATOM 925 N N . SER A 1 120 ? 9.890 -7.190 0.931 1.00 88.31 120 SER A N 1
ATOM 926 C CA . SER A 1 120 ? 10.042 -6.719 2.311 1.00 88.31 120 SER A CA 1
ATOM 927 C C . SER A 1 120 ? 8.724 -6.209 2.897 1.00 88.31 120 SER A C 1
ATOM 929 O O . SER A 1 120 ? 8.451 -6.494 4.060 1.00 88.31 120 SER A O 1
ATOM 931 N N . ARG A 1 121 ? 7.914 -5.484 2.112 1.00 90.88 121 ARG A N 1
ATOM 932 C CA . ARG A 1 121 ? 6.576 -5.018 2.512 1.00 90.88 121 ARG A CA 1
ATOM 933 C C . ARG A 1 121 ? 5.642 -6.193 2.774 1.00 90.88 121 ARG A C 1
ATOM 935 O O . ARG A 1 121 ? 5.020 -6.229 3.827 1.00 90.88 121 ARG A O 1
ATOM 942 N N . ALA A 1 122 ? 5.615 -7.163 1.864 1.00 90.25 122 ALA A N 1
ATOM 943 C CA . ALA A 1 122 ? 4.801 -8.362 1.994 1.00 90.25 122 ALA A CA 1
ATOM 944 C C . ALA A 1 122 ? 5.191 -9.193 3.218 1.00 90.25 122 ALA A C 1
ATOM 946 O O . ALA A 1 122 ? 4.323 -9.576 3.989 1.00 90.25 122 ALA A O 1
ATOM 947 N N . ASN A 1 123 ? 6.488 -9.420 3.444 1.00 88.62 123 ASN A N 1
ATOM 948 C CA . ASN A 1 123 ? 6.956 -10.169 4.609 1.00 88.62 123 ASN A CA 1
ATOM 949 C C . ASN A 1 123 ? 6.582 -9.480 5.925 1.00 88.62 123 ASN A C 1
ATOM 951 O O . ASN A 1 123 ? 6.129 -10.147 6.845 1.00 88.62 123 ASN A O 1
ATOM 955 N N . TYR A 1 124 ? 6.773 -8.160 6.014 1.00 86.06 124 TYR A N 1
ATOM 956 C CA . TYR A 1 124 ? 6.406 -7.398 7.207 1.00 86.06 124 TYR A CA 1
ATOM 957 C C . TYR A 1 124 ? 4.894 -7.448 7.453 1.00 86.06 124 TYR A C 1
ATOM 959 O O . TYR A 1 124 ? 4.461 -7.757 8.556 1.00 86.06 124 TYR A O 1
ATOM 967 N N . TYR A 1 125 ? 4.096 -7.205 6.412 1.00 88.88 125 TYR A N 1
ATOM 968 C CA . TYR A 1 125 ? 2.641 -7.229 6.508 1.00 88.88 125 TYR A CA 1
ATOM 969 C C . TYR A 1 125 ? 2.117 -8.603 6.916 1.00 88.88 125 TYR A C 1
ATOM 971 O O . TYR A 1 125 ? 1.413 -8.712 7.905 1.00 88.88 125 TYR A O 1
ATOM 979 N N . ASN A 1 126 ? 2.527 -9.661 6.215 1.00 88.19 126 ASN A N 1
ATOM 980 C CA . ASN A 1 126 ? 2.054 -11.018 6.481 1.00 88.19 126 ASN A CA 1
ATOM 981 C C . ASN A 1 126 ? 2.499 -11.550 7.856 1.00 88.19 126 ASN A C 1
ATOM 983 O O . ASN A 1 126 ? 1.939 -12.534 8.326 1.00 88.19 126 ASN A O 1
ATOM 987 N N . TYR A 1 127 ? 3.535 -10.961 8.464 1.00 88.12 127 TYR A N 1
ATOM 988 C CA . TYR A 1 127 ? 3.976 -11.326 9.809 1.00 88.12 127 TYR A CA 1
ATOM 989 C C . TYR A 1 127 ? 3.092 -10.694 10.893 1.00 88.12 127 TYR A C 1
ATOM 991 O O . TYR A 1 127 ? 2.775 -11.358 11.873 1.00 88.12 127 TYR A O 1
ATOM 999 N N . TYR A 1 128 ? 2.693 -9.429 10.721 1.00 86.50 128 TYR A N 1
ATOM 1000 C CA . TYR A 1 128 ? 1.978 -8.670 11.756 1.00 86.50 128 TYR A CA 1
ATOM 1001 C C . TYR A 1 128 ? 0.466 -8.548 11.542 1.00 86.50 128 TYR A C 1
ATOM 1003 O O . TYR A 1 128 ? -0.259 -8.346 12.509 1.00 86.50 128 TYR A O 1
ATOM 1011 N N . ALA A 1 129 ? -0.010 -8.627 10.301 1.00 86.69 129 ALA A N 1
ATOM 1012 C CA . ALA A 1 129 ? -1.410 -8.441 9.949 1.00 86.69 129 ALA A CA 1
ATOM 1013 C C . ALA A 1 129 ? -2.091 -9.770 9.613 1.00 86.69 129 ALA A C 1
ATOM 1015 O O . ALA A 1 129 ? -1.507 -10.662 8.994 1.00 86.69 129 ALA A O 1
ATOM 1016 N N . SER A 1 130 ? -3.373 -9.872 9.958 1.00 76.38 130 SER A N 1
ATOM 1017 C CA . SER A 1 130 ? -4.238 -10.958 9.506 1.00 76.38 130 SER A CA 1
ATOM 1018 C C . SER A 1 130 ? -4.624 -10.729 8.040 1.00 76.38 130 SER A C 1
ATOM 1020 O O . SER A 1 130 ? -5.615 -10.063 7.751 1.00 76.38 130 SER A O 1
ATOM 1022 N N . GLY A 1 131 ? -3.820 -11.233 7.106 1.00 83.50 131 GLY A N 1
ATOM 1023 C CA . GLY A 1 131 ? -4.093 -11.118 5.674 1.00 83.50 131 GLY A CA 1
ATOM 1024 C C . GLY A 1 131 ? -2.836 -11.227 4.819 1.00 83.50 131 GLY A C 1
ATOM 1025 O O . GLY A 1 131 ? -1.726 -11.411 5.316 1.00 83.50 131 GLY A O 1
ATOM 1026 N N . LYS A 1 132 ? -3.009 -11.104 3.501 1.00 91.75 132 LYS A N 1
ATOM 1027 C CA . LYS A 1 132 ? -1.902 -11.077 2.542 1.00 91.75 132 LYS A CA 1
ATOM 1028 C C . LYS A 1 132 ? -1.725 -9.678 1.960 1.00 91.75 132 LYS A C 1
ATOM 1030 O O . LYS A 1 132 ? -2.680 -9.073 1.485 1.00 91.75 132 LYS A O 1
ATOM 1035 N N . TRP A 1 133 ? -0.493 -9.175 1.942 1.00 93.62 133 TRP A N 1
ATOM 1036 C CA . TRP A 1 133 ? -0.196 -7.883 1.318 1.00 93.62 133 TRP A CA 1
ATOM 1037 C C . TRP A 1 133 ? -0.652 -7.842 -0.146 1.00 93.62 133 TRP A C 1
ATOM 1039 O O . TRP A 1 133 ? -0.292 -8.721 -0.935 1.00 93.62 133 TRP A O 1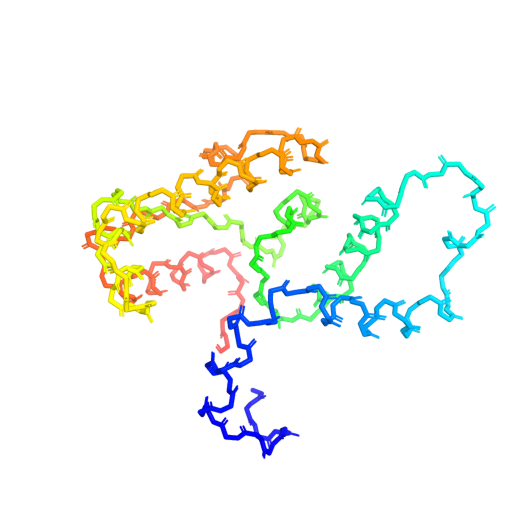
ATOM 1049 N N . GLY A 1 134 ? -1.416 -6.806 -0.500 1.00 91.62 134 GLY A N 1
ATOM 1050 C CA . GLY A 1 134 ? -1.982 -6.637 -1.839 1.00 91.62 134 GLY A CA 1
ATOM 1051 C C . GLY A 1 134 ? -3.204 -7.513 -2.142 1.00 91.62 134 GLY A C 1
ATOM 1052 O O . GLY A 1 134 ? -3.649 -7.522 -3.287 1.00 91.62 134 GLY A O 1
ATOM 1053 N N . ASP A 1 135 ? -3.745 -8.246 -1.164 1.00 94.75 135 ASP A N 1
ATOM 1054 C CA . ASP A 1 135 ? -5.050 -8.897 -1.302 1.00 94.75 135 ASP A CA 1
ATOM 1055 C C . ASP A 1 135 ? -6.156 -7.829 -1.313 1.00 94.75 135 ASP A C 1
ATOM 1057 O O . ASP A 1 135 ? -6.245 -7.054 -0.355 1.00 94.75 135 ASP A O 1
ATOM 1061 N N . PRO A 1 136 ? -6.991 -7.753 -2.365 1.00 94.62 136 PRO A N 1
ATOM 1062 C CA . PRO A 1 136 ? -8.033 -6.737 -2.464 1.00 94.62 136 PRO A CA 1
ATOM 1063 C C . PRO A 1 136 ? -9.054 -6.795 -1.324 1.00 94.62 136 PRO A C 1
ATOM 1065 O O . PRO A 1 136 ? -9.651 -5.769 -1.026 1.00 94.62 136 PRO A O 1
ATOM 1068 N N . ASN A 1 137 ? -9.224 -7.938 -0.647 1.00 93.94 137 ASN A N 1
ATOM 1069 C CA . ASN A 1 137 ? -10.162 -8.059 0.475 1.00 93.94 137 ASN A CA 1
ATOM 1070 C C . ASN A 1 137 ? -9.740 -7.260 1.720 1.00 93.94 137 ASN A C 1
ATOM 1072 O O . ASN A 1 137 ? -10.565 -7.021 2.597 1.00 93.94 137 ASN A O 1
ATOM 1076 N N . ASN A 1 138 ? -8.474 -6.837 1.807 1.00 93.00 138 ASN A N 1
ATOM 1077 C CA . ASN A 1 138 ? -7.979 -6.030 2.927 1.00 93.00 138 ASN A CA 1
ATOM 1078 C C . ASN A 1 138 ? -8.242 -4.525 2.740 1.00 93.00 138 ASN A C 1
ATOM 1080 O O . ASN A 1 138 ? -7.991 -3.738 3.654 1.00 93.00 138 ASN A O 1
ATOM 1084 N N . TYR A 1 139 ? -8.699 -4.108 1.556 1.00 95.31 139 TYR A N 1
ATOM 1085 C CA . TYR A 1 139 ? -8.790 -2.705 1.166 1.00 95.31 139 TYR A CA 1
ATOM 1086 C C . TYR A 1 139 ? -10.208 -2.347 0.724 1.00 95.31 139 TYR A C 1
ATOM 1088 O O . TYR A 1 139 ? -10.884 -3.113 0.048 1.00 95.31 139 TYR A O 1
ATOM 1096 N N . ASP A 1 140 ? -10.625 -1.130 1.051 1.00 96.19 140 ASP A N 1
ATOM 1097 C CA . ASP A 1 140 ? -11.851 -0.522 0.539 1.00 96.19 140 ASP A CA 1
ATOM 1098 C C . ASP A 1 140 ? -11.764 -0.263 -0.977 1.00 96.19 140 ASP A C 1
ATOM 1100 O O . ASP A 1 140 ? -12.754 -0.356 -1.700 1.00 96.19 140 ASP A O 1
ATOM 1104 N N . MET A 1 141 ? -10.571 0.098 -1.465 1.00 96.12 141 MET A N 1
ATOM 1105 C CA . MET A 1 141 ? -10.338 0.427 -2.869 1.00 96.12 141 MET A CA 1
ATOM 1106 C C . MET A 1 141 ? -8.925 0.041 -3.312 1.00 96.12 141 MET A C 1
ATOM 1108 O O . MET A 1 141 ? -7.937 0.385 -2.664 1.00 96.12 141 MET A O 1
ATOM 1112 N N . CYS A 1 142 ? -8.826 -0.612 -4.471 1.00 96.75 142 CYS A N 1
ATOM 1113 C CA . CYS A 1 142 ? -7.563 -0.882 -5.155 1.00 96.75 142 CYS A CA 1
ATOM 1114 C C . CYS A 1 142 ? -7.506 -0.100 -6.473 1.00 96.75 142 CYS A C 1
ATOM 1116 O O . CYS A 1 142 ? -8.382 -0.262 -7.322 1.00 96.75 142 CYS A O 1
ATOM 1118 N N . ILE A 1 143 ? -6.474 0.723 -6.667 1.00 96.75 143 ILE A N 1
ATOM 1119 C CA . ILE A 1 143 ? -6.306 1.554 -7.866 1.00 96.75 143 ILE A CA 1
ATOM 1120 C C . ILE A 1 143 ? -5.059 1.114 -8.620 1.00 96.75 143 ILE A C 1
ATOM 1122 O O . ILE A 1 143 ? -3.955 1.134 -8.075 1.00 96.75 143 ILE A O 1
ATOM 1126 N N . ASN A 1 144 ? -5.232 0.787 -9.900 1.00 96.00 144 ASN A N 1
ATOM 1127 C CA . ASN A 1 144 ? -4.119 0.599 -10.818 1.00 96.00 144 ASN A CA 1
ATOM 1128 C C . ASN A 1 144 ? -3.720 1.947 -11.443 1.00 96.00 144 ASN A C 1
ATOM 1130 O O . ASN A 1 144 ? -4.394 2.447 -12.341 1.00 96.00 144 ASN A O 1
ATOM 1134 N N . SER A 1 145 ? -2.612 2.529 -10.986 1.00 95.62 145 SER A N 1
ATOM 1135 C CA . SER A 1 145 ? -2.099 3.817 -11.469 1.00 95.62 145 SER A CA 1
ATOM 1136 C C . SER A 1 145 ? -1.286 3.721 -12.765 1.00 95.62 145 SER A C 1
ATOM 1138 O O . SER A 1 145 ? -0.743 4.719 -13.222 1.00 95.62 145 SER A O 1
ATOM 1140 N N . SER A 1 146 ? -1.228 2.549 -13.407 1.00 95.25 146 SER A N 1
ATOM 1141 C CA . SER A 1 146 ? -0.590 2.385 -14.727 1.00 95.25 146 SER A CA 1
ATOM 1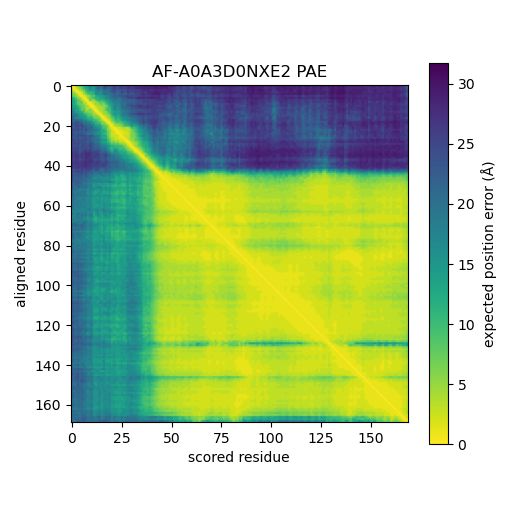142 C C . SER A 1 146 ? -1.266 3.199 -15.823 1.00 95.25 146 SER A C 1
ATOM 1144 O O . SER A 1 146 ? -0.619 3.641 -16.765 1.00 95.25 146 SER A O 1
ATOM 1146 N N . THR A 1 147 ? -2.586 3.339 -15.728 1.00 89.62 147 THR A N 1
ATOM 1147 C CA . THR A 1 147 ? -3.434 3.915 -16.780 1.00 89.62 147 THR A CA 1
ATOM 1148 C C . THR A 1 147 ? -4.016 5.266 -16.386 1.00 89.62 147 THR A C 1
ATOM 1150 O O . THR A 1 147 ? -4.742 5.875 -17.166 1.00 89.62 147 THR A O 1
ATOM 1153 N N . LEU A 1 148 ? -3.747 5.721 -15.163 1.00 92.31 148 LEU A N 1
ATOM 1154 C CA . LEU A 1 148 ? -4.321 6.928 -14.590 1.00 92.31 148 LEU A CA 1
ATOM 1155 C C . LEU A 1 148 ? -3.205 7.896 -14.222 1.00 92.31 148 LEU A C 1
ATOM 1157 O O . LEU A 1 148 ? -2.199 7.504 -13.636 1.00 92.31 148 LEU A O 1
ATOM 1161 N N . SER A 1 149 ? -3.414 9.180 -14.509 1.00 92.50 149 SER A N 1
ATOM 1162 C CA . SER A 1 149 ? -2.567 10.224 -13.941 1.00 92.50 149 SER A CA 1
ATOM 1163 C C . SER A 1 149 ? -2.753 10.303 -12.424 1.00 92.50 149 SER A C 1
ATOM 1165 O O . SER A 1 149 ? -3.733 9.790 -11.868 1.00 92.50 149 SER A O 1
ATOM 1167 N N . VAL A 1 150 ? -1.835 11.000 -11.752 1.00 92.00 150 VAL A N 1
ATOM 1168 C CA . VAL A 1 150 ? -1.962 11.316 -10.322 1.00 92.00 150 VAL A CA 1
ATOM 1169 C C . VAL A 1 150 ? -3.303 12.001 -10.049 1.00 92.00 150 VAL A C 1
ATOM 1171 O O . VAL A 1 150 ? -4.049 11.538 -9.192 1.00 92.00 150 VAL A O 1
ATOM 1174 N N . ASP A 1 151 ? -3.677 13.005 -10.847 1.00 95.06 151 ASP A N 1
ATOM 1175 C CA . ASP A 1 151 ? -4.968 13.693 -10.713 1.00 95.06 151 ASP A CA 1
ATOM 1176 C C . ASP A 1 151 ? -6.164 12.759 -10.924 1.00 95.06 151 ASP A C 1
ATOM 1178 O O . ASP A 1 151 ? -7.189 12.893 -10.258 1.00 95.06 151 ASP A O 1
ATOM 1182 N N . GLY A 1 152 ? -6.046 11.804 -11.852 1.00 95.62 152 GLY A N 1
ATOM 1183 C CA . GLY A 1 152 ? -7.060 10.773 -12.063 1.00 95.62 152 GLY A CA 1
ATOM 1184 C C . GLY A 1 152 ? -7.253 9.908 -10.820 1.00 95.62 152 GLY A C 1
ATOM 1185 O O . GLY A 1 152 ? -8.385 9.718 -10.379 1.00 95.62 152 GLY A O 1
ATOM 1186 N N . CYS A 1 153 ? -6.155 9.449 -10.214 1.00 96.50 153 CYS A N 1
ATOM 1187 C CA . CYS A 1 153 ? -6.196 8.703 -8.957 1.00 96.50 153 CYS A CA 1
ATOM 1188 C C . CYS A 1 153 ? -6.781 9.551 -7.818 1.00 96.50 153 CYS A C 1
ATOM 1190 O O . CYS A 1 153 ? -7.654 9.070 -7.102 1.00 96.50 153 CYS A O 1
ATOM 1192 N N . MET A 1 154 ? -6.362 10.816 -7.681 1.00 95.62 154 MET A N 1
ATOM 1193 C CA . MET A 1 154 ? -6.887 11.721 -6.652 1.00 95.62 154 MET A CA 1
ATOM 1194 C C . MET A 1 154 ? -8.399 11.895 -6.775 1.00 95.62 154 MET A C 1
ATOM 1196 O O . MET A 1 154 ? -9.109 11.723 -5.791 1.00 95.62 154 MET A O 1
ATOM 1200 N N . ARG A 1 155 ? -8.917 12.151 -7.984 1.00 96.06 155 ARG A N 1
ATOM 1201 C CA . ARG A 1 155 ? -10.366 12.298 -8.198 1.00 96.06 155 ARG A CA 1
ATOM 1202 C C . ARG A 1 155 ? -11.147 11.049 -7.801 1.00 96.06 155 ARG A C 1
ATOM 1204 O O . ARG A 1 155 ? -12.216 11.185 -7.210 1.00 96.06 155 ARG A O 1
ATOM 1211 N N . LEU A 1 156 ? -10.633 9.854 -8.101 1.00 96.75 156 LEU A N 1
ATOM 1212 C CA . LEU A 1 156 ? -11.271 8.597 -7.695 1.00 96.75 156 LEU A CA 1
ATOM 1213 C C . LEU A 1 156 ? -11.306 8.453 -6.172 1.00 96.75 156 LEU A C 1
ATOM 1215 O O . LEU A 1 156 ? -12.367 8.186 -5.611 1.00 96.75 156 LEU A O 1
ATOM 1219 N N . ILE A 1 157 ? -10.168 8.689 -5.514 1.00 96.50 157 ILE A N 1
ATOM 1220 C CA . ILE A 1 157 ? -10.047 8.602 -4.055 1.00 96.50 157 ILE A CA 1
ATOM 1221 C C . ILE A 1 157 ? -10.992 9.604 -3.388 1.00 96.50 157 ILE A C 1
ATOM 1223 O O . ILE A 1 157 ? -11.814 9.213 -2.566 1.00 96.50 157 ILE A O 1
ATOM 1227 N N . THR A 1 158 ? -10.940 10.877 -3.779 1.00 96.12 158 THR A N 1
ATOM 1228 C CA . THR A 1 158 ? -11.813 11.927 -3.239 1.00 96.12 158 THR A CA 1
ATOM 1229 C C . THR A 1 158 ? -13.288 11.596 -3.448 1.00 96.12 158 THR A C 1
ATOM 1231 O O . THR A 1 158 ? -14.079 11.740 -2.521 1.00 96.12 158 THR A O 1
ATOM 1234 N N . SER A 1 159 ? -13.667 11.100 -4.630 1.00 96.69 159 SER A N 1
ATOM 1235 C CA . SER A 1 159 ? -15.059 10.718 -4.907 1.00 96.69 159 SER A CA 1
ATOM 1236 C C . SER A 1 159 ? -15.533 9.587 -3.993 1.00 96.69 159 SER A C 1
ATOM 1238 O O . SER A 1 159 ? -16.645 9.651 -3.474 1.00 96.69 159 SER A O 1
ATOM 1240 N N . TYR A 1 160 ? -14.689 8.578 -3.758 1.00 96.62 160 TYR A N 1
ATOM 1241 C CA . TYR A 1 160 ? -14.994 7.489 -2.830 1.00 96.62 160 TYR A CA 1
ATOM 1242 C C . TYR A 1 160 ? -15.158 7.985 -1.391 1.00 96.62 160 TYR A C 1
ATOM 1244 O O . TYR A 1 160 ? -16.141 7.648 -0.734 1.00 96.62 160 TYR A O 1
ATOM 1252 N N . LEU A 1 161 ? -14.229 8.823 -0.917 1.00 95.88 161 LEU A N 1
ATOM 1253 C CA . LEU A 1 161 ? -14.276 9.393 0.432 1.00 95.88 161 LEU A CA 1
ATOM 1254 C C . LEU A 1 161 ? -15.564 10.192 0.662 1.00 95.88 161 LEU A C 1
ATOM 1256 O O . LEU A 1 161 ? -16.241 9.971 1.663 1.00 95.88 161 LEU A O 1
ATOM 1260 N N . LEU A 1 162 ? -15.952 11.038 -0.298 1.00 95.31 162 LEU A N 1
ATOM 1261 C CA . LEU A 1 162 ? -17.191 11.815 -0.225 1.00 95.31 162 LEU A CA 1
ATOM 1262 C C . LEU A 1 162 ? -18.438 10.919 -0.171 1.00 95.31 162 LEU A C 1
ATOM 1264 O O . LEU A 1 162 ? -19.329 11.175 0.633 1.00 95.31 162 LEU A O 1
ATOM 1268 N N . GLN A 1 163 ? -18.496 9.849 -0.973 1.00 94.69 163 GLN A N 1
ATOM 1269 C CA . GLN A 1 163 ? -19.610 8.888 -0.927 1.00 94.69 163 GLN A CA 1
ATOM 1270 C C . GLN A 1 163 ? -19.663 8.102 0.388 1.00 94.69 163 GLN A C 1
ATOM 1272 O O . GLN A 1 163 ? -20.747 7.770 0.860 1.00 94.69 163 GLN A O 1
ATOM 1277 N N . LYS A 1 164 ? -18.503 7.837 1.000 1.00 93.44 164 LYS A N 1
ATOM 1278 C CA . LYS A 1 164 ? -18.388 7.213 2.325 1.00 93.44 164 LYS A CA 1
ATOM 1279 C C . LYS A 1 164 ? -18.708 8.184 3.475 1.00 93.44 164 LYS A C 1
ATOM 1281 O O . LYS A 1 164 ? -18.817 7.751 4.617 1.00 93.44 164 LYS A O 1
ATOM 1286 N N . GLY A 1 165 ? -18.878 9.479 3.193 1.00 93.50 165 GLY A N 1
ATOM 1287 C CA . GLY A 1 165 ? -19.124 10.511 4.205 1.00 93.50 165 GLY A CA 1
ATOM 1288 C C . GLY A 1 165 ? -17.866 10.960 4.956 1.00 93.50 165 GLY A C 1
ATOM 1289 O O . GLY A 1 165 ? -17.973 11.546 6.030 1.00 93.50 165 GLY A O 1
ATOM 1290 N N . ILE A 1 166 ? -16.676 10.696 4.408 1.00 92.00 166 ILE A N 1
ATOM 1291 C CA . ILE A 1 166 ? -15.397 11.147 4.962 1.00 92.00 166 ILE A CA 1
ATOM 1292 C C . ILE A 1 166 ? -15.067 12.521 4.369 1.00 92.00 166 ILE A C 1
ATOM 1294 O O . ILE A 1 166 ? -15.028 12.697 3.150 1.00 92.00 166 ILE A O 1
ATOM 1298 N N . MET A 1 167 ? -14.827 13.503 5.240 1.00 83.19 167 MET A N 1
ATOM 1299 C CA . MET A 1 167 ? -14.472 14.866 4.841 1.00 83.19 167 MET A CA 1
ATOM 1300 C C . MET A 1 167 ? -13.105 14.893 4.146 1.00 83.19 167 MET A C 1
ATOM 1302 O O . MET A 1 167 ? -12.169 14.233 4.586 1.00 83.19 167 MET A O 1
ATOM 1306 N N . VAL A 1 168 ? -12.986 15.679 3.075 1.00 80.81 168 VAL A N 1
ATOM 1307 C CA . VAL A 1 168 ? -11.735 15.889 2.332 1.00 80.81 168 VAL A CA 1
ATOM 1308 C C . VAL A 1 168 ? -11.314 17.347 2.514 1.00 80.81 168 VAL A C 1
ATOM 1310 O O . VAL A 1 168 ? -12.157 18.237 2.400 1.00 80.81 168 VAL A O 1
ATOM 1313 N N . TRP A 1 169 ? -10.040 17.576 2.835 1.00 77.88 169 TRP A N 1
ATOM 1314 C CA . TRP A 1 169 ? -9.457 18.876 3.197 1.00 77.88 169 TRP A CA 1
ATOM 1315 C C . TRP A 1 169 ? -8.350 19.320 2.240 1.00 77.88 169 TRP A C 1
ATOM 1317 O O . TRP A 1 169 ? -7.744 18.448 1.576 1.00 77.88 169 TRP A O 1
#

Mean predicted aligned error: 10.5 Å

Sequence (169 aa):
ASQKSGISEKHFEKYDEKANSLLYTLSLGASAAVSTDYGTAPNVPIHDKLYLLQHDIIRQIAEEPCVIVGRCADHVLSDRNDCAKIFICADIDIRAAHVAERLHISKAKAYALIKKKDKSRANYYNYYASGKWGDPNNYDMCINSSTLSVDGCMRLITSYLLQKGIMVW

Secondary structure (DSSP, 8-state):
--TTS---HHHHHHHHTT-SSHHHHHHHHHHHTTT-STTS-TT--HHHHHHHHHHHHHHHHTTSS----STTHHHHTTT-SSS--EEEE--HHHHHHHHHHHHT--HHHHHHHHHHHHHHHHHHHHHHSSS-TT-GGG-SEEEETTSS-HHHHHHHHHHHHHHTT----

Radius of gyration: 17.84 Å; Cα contacts (8 Å, |Δi|>4): 110; chains: 1; bounding box: 39×39×48 Å

Foldseek 3Di:
DPPPPPDDPVVCLVVVVVPPPPVVLVVVVVVCVVPDPLVPDPDDDPVVSSLVSVLVVLVVVVVDDDDDDASLSLQSCVVDLLDFFEAEAEDLQVQLVVQCVSVVHDSVVSSVVVVVVVVVSQVSCVVPGDDGPPDCVSGPYYDYCHPPDPVRVVVVVVVVCVVSVHDDD